Protein AF-A0AA37XI72-F1 (afdb_monomer)

Structure (mmCIF, N/CA/C/O backbone):
data_AF-A0AA37XI72-F1
#
_entry.id   AF-A0AA37XI72-F1
#
loop_
_atom_site.group_PDB
_atom_site.id
_atom_site.type_symbol
_atom_site.label_atom_id
_atom_site.label_alt_id
_atom_site.label_comp_id
_atom_site.label_asym_id
_atom_site.label_entity_id
_atom_site.label_seq_id
_atom_site.pdbx_PDB_ins_code
_atom_site.Cartn_x
_atom_site.Cartn_y
_atom_site.Cartn_z
_atom_site.occupancy
_atom_site.B_iso_or_equiv
_atom_site.auth_seq_id
_atom_site.auth_comp_id
_atom_site.auth_asym_id
_atom_site.auth_atom_id
_atom_site.pdbx_PDB_model_num
ATOM 1 N N . MET A 1 1 ? -12.686 -19.185 -21.575 1.00 35.84 1 MET A N 1
ATOM 2 C CA . MET A 1 1 ? -12.910 -18.902 -20.143 1.00 35.84 1 MET A CA 1
ATOM 3 C C . MET A 1 1 ? -11.556 -18.959 -19.453 1.00 35.84 1 MET A C 1
ATOM 5 O O . MET A 1 1 ? -11.097 -20.049 -19.146 1.00 35.84 1 MET A O 1
ATOM 9 N N . ALA A 1 2 ? -10.877 -17.819 -19.319 1.00 34.78 2 ALA A N 1
ATOM 10 C CA . ALA A 1 2 ? -9.637 -17.704 -18.558 1.00 34.78 2 ALA A CA 1
ATOM 11 C C . ALA A 1 2 ? -9.922 -16.780 -17.373 1.00 34.78 2 ALA A C 1
ATOM 13 O O . ALA A 1 2 ? -10.142 -15.586 -17.541 1.00 34.78 2 ALA A O 1
ATOM 14 N N . THR A 1 3 ? -10.008 -17.364 -16.185 1.00 41.78 3 THR A N 1
ATOM 15 C CA . THR A 1 3 ? -10.033 -16.663 -14.902 1.00 41.78 3 THR A CA 1
ATOM 16 C C . THR A 1 3 ? -8.666 -16.031 -14.670 1.00 41.78 3 THR A C 1
ATOM 18 O O . THR A 1 3 ? -7.779 -16.659 -14.099 1.00 41.78 3 THR A O 1
ATOM 21 N N . THR A 1 4 ? -8.467 -14.803 -15.142 1.00 40.59 4 THR A N 1
ATOM 22 C CA . THR A 1 4 ? -7.307 -13.992 -14.770 1.00 40.59 4 THR A CA 1
ATOM 23 C C . THR A 1 4 ? -7.726 -13.071 -13.642 1.00 40.59 4 THR A C 1
ATOM 25 O O . THR A 1 4 ? -8.402 -12.067 -13.857 1.00 40.59 4 THR A O 1
ATOM 28 N N . THR A 1 5 ? -7.334 -13.414 -12.419 1.00 41.88 5 THR A N 1
ATOM 29 C CA . THR A 1 5 ? -7.179 -12.421 -11.358 1.00 41.88 5 THR A CA 1
ATOM 30 C C . THR A 1 5 ? -6.255 -11.339 -11.918 1.00 41.88 5 THR A C 1
ATOM 32 O O . THR A 1 5 ? -5.059 -11.577 -12.061 1.00 41.88 5 THR A O 1
ATOM 35 N N . SER A 1 6 ? -6.821 -10.207 -12.350 1.00 48.06 6 SER A N 1
ATOM 36 C CA . SER A 1 6 ? -6.092 -9.090 -12.960 1.00 48.06 6 SER A CA 1
ATOM 37 C C . SER A 1 6 ? -5.282 -8.392 -11.878 1.00 48.06 6 SER A C 1
ATOM 39 O O . SER A 1 6 ? -5.693 -7.377 -11.326 1.00 48.06 6 SER A O 1
ATOM 41 N N . LYS A 1 7 ? -4.170 -9.008 -11.487 1.00 53.59 7 LYS A N 1
ATOM 42 C CA . LYS A 1 7 ? -3.228 -8.419 -10.553 1.00 53.59 7 LYS A CA 1
ATOM 43 C C . LYS A 1 7 ? -2.280 -7.550 -11.372 1.00 53.59 7 LYS A C 1
ATOM 45 O O . LYS A 1 7 ? -1.369 -8.075 -12.004 1.00 53.59 7 LYS A O 1
ATOM 50 N N . THR A 1 8 ? -2.533 -6.247 -11.394 1.00 58.00 8 THR A N 1
ATOM 51 C CA . THR A 1 8 ? -1.603 -5.262 -11.953 1.00 58.00 8 THR A CA 1
ATOM 52 C C . THR A 1 8 ? -0.484 -5.043 -10.931 1.00 58.00 8 THR A C 1
ATOM 54 O O . THR A 1 8 ? -0.739 -4.695 -9.775 1.00 58.00 8 THR A O 1
ATOM 57 N N . THR A 1 9 ? 0.751 -5.370 -11.310 1.00 63.22 9 THR A N 1
ATOM 58 C CA . THR A 1 9 ? 1.948 -5.280 -10.452 1.00 63.22 9 THR A CA 1
ATOM 59 C C . THR A 1 9 ? 3.102 -4.684 -11.233 1.00 63.22 9 THR A C 1
ATOM 61 O O . THR A 1 9 ? 3.181 -4.893 -12.443 1.00 63.22 9 THR A O 1
ATOM 64 N N . LEU A 1 10 ? 4.032 -4.024 -10.541 1.00 68.62 10 LEU A N 1
ATOM 65 C CA . LEU A 1 10 ? 5.243 -3.499 -11.165 1.00 68.62 10 LEU A CA 1
ATOM 66 C C . LEU A 1 10 ? 6.128 -4.626 -11.712 1.00 68.62 10 LEU A C 1
ATOM 68 O O . LEU A 1 10 ? 6.434 -5.606 -11.026 1.00 68.62 10 LEU A O 1
ATOM 72 N N . ASP A 1 11 ? 6.613 -4.438 -12.936 1.00 69.19 11 ASP A N 1
ATOM 73 C CA . ASP A 1 11 ? 7.614 -5.305 -13.549 1.00 69.19 11 ASP A CA 1
ATOM 74 C C . ASP A 1 11 ? 8.989 -5.104 -12.878 1.00 69.19 11 ASP A C 1
ATOM 76 O O . ASP A 1 11 ? 9.474 -3.986 -12.692 1.00 69.19 11 ASP A O 1
ATOM 80 N N . ALA A 1 12 ? 9.669 -6.201 -12.533 1.00 69.94 12 ALA A N 1
ATOM 81 C CA . ALA A 1 12 ? 11.021 -6.149 -11.959 1.00 69.94 12 ALA A CA 1
ATOM 82 C C . ALA A 1 12 ? 12.132 -6.037 -13.026 1.00 69.94 12 ALA A C 1
ATOM 84 O O . ALA A 1 12 ? 13.251 -5.594 -12.734 1.00 69.94 12 ALA A O 1
ATOM 85 N N . ASP A 1 13 ? 11.830 -6.455 -14.258 1.00 71.62 13 ASP A N 1
ATOM 86 C CA . ASP A 1 13 ? 12.743 -6.447 -15.398 1.00 71.62 13 ASP A CA 1
ATOM 87 C C . ASP A 1 13 ? 12.530 -5.173 -16.229 1.00 71.62 13 ASP A C 1
ATOM 89 O O . ASP A 1 13 ? 11.403 -4.764 -16.491 1.00 71.62 13 ASP A O 1
ATOM 93 N N . VAL A 1 14 ? 13.629 -4.532 -16.619 1.00 71.31 14 VAL A N 1
ATOM 94 C CA . VAL A 1 14 ? 13.657 -3.294 -17.430 1.00 71.31 14 VAL A CA 1
ATOM 95 C C . VAL A 1 14 ? 14.319 -3.506 -18.781 1.00 71.31 14 VAL A C 1
ATOM 97 O O . VAL A 1 14 ? 14.593 -2.552 -19.508 1.00 71.31 14 VAL A O 1
ATOM 100 N N . THR A 1 15 ? 14.623 -4.764 -19.089 1.00 68.88 15 THR A N 1
ATOM 101 C CA . THR A 1 15 ? 15.218 -5.167 -20.355 1.00 68.88 15 THR A CA 1
ATOM 102 C C . THR A 1 15 ? 14.190 -5.695 -21.335 1.00 68.88 15 THR A C 1
ATOM 104 O O . THR A 1 15 ? 14.425 -5.651 -22.535 1.00 68.88 15 THR A O 1
ATOM 107 N N . LYS A 1 16 ? 13.032 -6.134 -20.845 1.00 75.12 16 LYS A N 1
ATOM 108 C CA . LYS A 1 16 ? 11.955 -6.729 -21.637 1.00 75.12 16 LYS A CA 1
ATOM 109 C C . LYS A 1 16 ? 10.791 -5.752 -21.841 1.00 75.12 16 LYS A C 1
ATOM 111 O O . LYS A 1 16 ? 10.699 -4.757 -21.111 1.00 75.12 16 LYS A O 1
ATOM 116 N N . PRO A 1 17 ? 9.896 -6.041 -22.804 1.00 70.56 17 PRO A N 1
ATOM 117 C 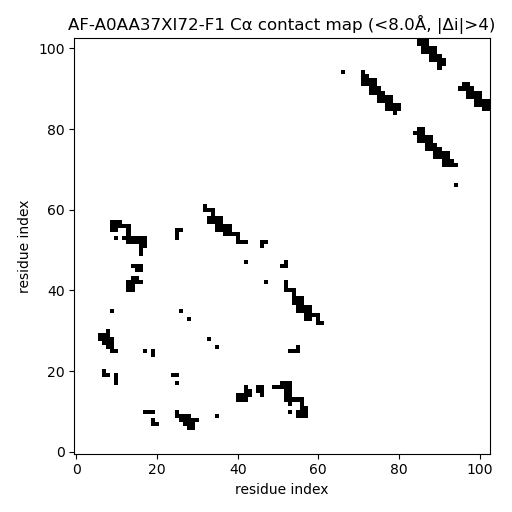CA . PRO A 1 17 ? 8.600 -5.381 -22.878 1.00 70.56 17 PRO A CA 1
ATOM 118 C C . PRO A 1 17 ? 7.864 -5.454 -21.540 1.00 70.56 17 PRO A C 1
ATOM 120 O O . PRO A 1 17 ? 7.997 -6.437 -20.808 1.00 70.56 17 PRO A O 1
ATOM 123 N N . SER A 1 18 ? 7.095 -4.413 -21.226 1.00 70.44 18 SER A N 1
ATOM 124 C CA . SER A 1 18 ? 6.261 -4.430 -20.025 1.00 70.44 18 SER A CA 1
ATOM 125 C C . SER A 1 18 ? 5.140 -5.460 -20.168 1.00 70.44 18 SER A C 1
ATOM 127 O O . SER A 1 18 ? 4.582 -5.625 -21.254 1.00 70.44 18 SER A O 1
ATOM 129 N N . ASN A 1 19 ? 4.822 -6.148 -19.071 1.00 71.50 19 ASN A N 1
ATOM 130 C CA . ASN A 1 19 ? 3.736 -7.124 -19.006 1.00 71.50 19 ASN A CA 1
ATOM 131 C C . ASN A 1 19 ? 2.410 -6.497 -18.543 1.00 71.50 19 ASN A C 1
ATOM 133 O O . ASN A 1 19 ? 1.439 -7.231 -18.342 1.00 71.50 19 ASN A O 1
ATOM 137 N N . THR A 1 20 ? 2.352 -5.173 -18.343 1.00 67.38 20 THR A N 1
ATOM 138 C CA . THR A 1 20 ? 1.104 -4.492 -17.979 1.00 67.38 20 THR A CA 1
ATOM 139 C C . THR A 1 20 ? 0.089 -4.544 -19.116 1.00 67.38 20 THR A C 1
ATOM 141 O O . THR A 1 20 ? 0.426 -4.642 -20.301 1.00 67.38 20 THR A O 1
ATOM 144 N N . ALA A 1 21 ? -1.194 -4.541 -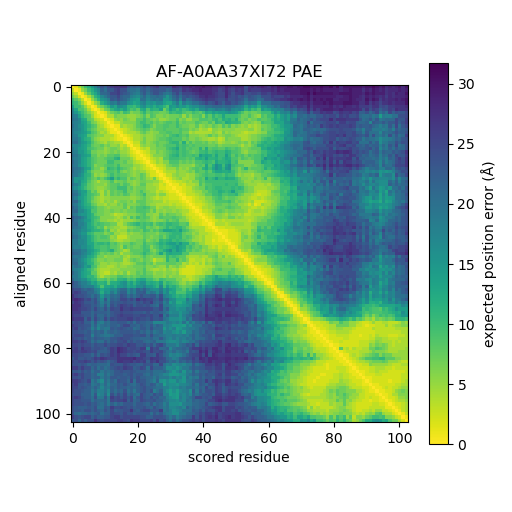18.750 1.00 66.12 21 ALA A N 1
ATOM 145 C CA . ALA A 1 21 ? -2.268 -4.624 -19.727 1.00 66.12 21 ALA A CA 1
ATOM 146 C C . ALA A 1 21 ? -2.316 -3.355 -20.605 1.00 66.12 21 ALA A C 1
ATOM 148 O O . ALA A 1 21 ? -1.939 -2.271 -20.163 1.00 66.12 21 ALA A O 1
ATOM 149 N N . PRO A 1 22 ? -2.814 -3.436 -21.851 1.00 62.53 22 PRO A N 1
ATOM 150 C CA . PRO A 1 22 ? -3.012 -2.250 -22.678 1.00 62.53 22 PRO A CA 1
ATOM 151 C C . PRO A 1 22 ? -3.917 -1.217 -21.986 1.00 62.53 22 PRO A C 1
ATOM 153 O O . PRO A 1 22 ? -5.044 -1.534 -21.613 1.00 62.53 22 PRO A O 1
ATOM 156 N N . GLY A 1 23 ? -3.432 0.020 -21.847 1.00 65.38 23 GLY A N 1
ATOM 157 C CA . GLY A 1 23 ? -4.121 1.104 -21.132 1.00 65.38 23 GLY A CA 1
ATOM 158 C C . GLY A 1 23 ? -3.712 1.253 -19.663 1.00 65.38 23 GLY A C 1
ATOM 159 O O . GLY A 1 23 ? -3.977 2.299 -19.080 1.00 65.38 23 GLY A O 1
ATOM 160 N N . ASP A 1 24 ? -3.019 0.257 -19.112 1.00 67.00 24 ASP A N 1
ATOM 161 C CA . ASP A 1 24 ? -2.479 0.239 -17.757 1.00 67.00 24 ASP A CA 1
ATOM 162 C C . ASP A 1 24 ? -1.049 0.797 -17.785 1.00 67.00 24 ASP A C 1
ATOM 164 O O . ASP A 1 24 ? -0.159 0.279 -18.477 1.00 67.00 24 ASP A O 1
ATOM 168 N N . GLY A 1 25 ? -0.829 1.910 -17.085 1.00 67.38 25 GLY A N 1
ATOM 169 C CA . GLY A 1 25 ? 0.508 2.481 -16.963 1.00 67.38 25 GLY A CA 1
ATOM 170 C C . GLY A 1 25 ? 1.423 1.515 -16.206 1.00 67.38 25 GLY A C 1
ATOM 171 O O . GLY A 1 25 ? 0.955 0.789 -15.335 1.00 67.38 25 GLY A O 1
ATOM 172 N N . PRO A 1 26 ? 2.746 1.529 -16.438 1.00 67.81 26 PRO A N 1
ATOM 173 C CA . PRO A 1 26 ? 3.650 0.606 -15.753 1.00 67.81 26 PRO A CA 1
ATOM 174 C C . PRO A 1 26 ? 3.693 0.818 -14.227 1.00 67.81 26 PRO A C 1
ATOM 176 O O . PRO A 1 26 ? 4.284 0.011 -13.527 1.00 67.81 26 PRO A O 1
ATOM 179 N N . ALA A 1 27 ? 3.067 1.880 -13.703 1.00 71.62 27 ALA A N 1
ATOM 180 C CA . ALA A 1 27 ? 2.934 2.181 -12.279 1.00 71.62 27 ALA A CA 1
ATOM 181 C C . ALA A 1 27 ? 1.494 2.059 -11.735 1.00 71.62 27 ALA A C 1
ATOM 183 O O . ALA A 1 27 ? 1.242 2.484 -10.610 1.00 71.62 27 ALA A O 1
ATOM 184 N N . ASP A 1 28 ? 0.550 1.522 -12.507 1.00 71.19 28 ASP A N 1
ATOM 185 C CA . ASP A 1 28 ? -0.864 1.439 -12.124 1.00 71.19 28 ASP A CA 1
ATOM 186 C C . ASP A 1 28 ? -1.141 0.161 -11.301 1.00 71.19 28 ASP A C 1
ATOM 188 O O . ASP A 1 28 ? -1.702 -0.842 -11.747 1.00 71.19 28 ASP A O 1
ATOM 192 N N . THR A 1 29 ? -0.620 0.152 -10.071 1.00 71.12 29 THR A N 1
ATOM 193 C CA . THR A 1 29 ? -0.704 -0.993 -9.153 1.00 71.12 29 THR A CA 1
ATOM 194 C C . THR A 1 29 ? -1.961 -0.929 -8.293 1.00 71.12 29 THR A C 1
ATOM 196 O O . THR A 1 29 ? -2.301 0.120 -7.750 1.00 71.12 29 THR A O 1
ATOM 199 N N . THR A 1 30 ? -2.599 -2.075 -8.053 1.00 74.69 30 THR A N 1
ATOM 200 C CA . THR A 1 30 ? -3.763 -2.171 -7.143 1.00 74.69 30 THR A CA 1
ATOM 201 C C . THR A 1 30 ? -3.392 -2.260 -5.654 1.00 74.69 30 THR A C 1
ATOM 203 O O . THR A 1 30 ? -4.276 -2.206 -4.797 1.00 74.69 30 THR A O 1
ATOM 206 N N . ASP A 1 31 ? -2.102 -2.392 -5.323 1.00 71.25 31 ASP A N 1
ATOM 207 C CA . ASP A 1 31 ? -1.593 -2.439 -3.947 1.00 71.25 31 ASP A CA 1
ATOM 208 C C . ASP A 1 31 ? -1.196 -1.024 -3.468 1.00 71.25 31 ASP A C 1
ATOM 210 O O . ASP A 1 31 ? -0.228 -0.458 -3.974 1.00 71.25 31 ASP A O 1
ATOM 214 N N . PRO A 1 32 ? -1.868 -0.445 -2.452 1.00 71.44 32 PRO A N 1
ATOM 215 C CA . PRO A 1 32 ? -1.552 0.897 -1.950 1.00 71.44 32 PRO A CA 1
ATOM 216 C C . PRO A 1 32 ? -0.205 0.977 -1.208 1.00 71.44 32 PRO A C 1
ATOM 218 O O . PRO A 1 32 ? 0.205 2.058 -0.788 1.00 71.44 32 PRO A O 1
ATOM 221 N N . THR A 1 33 ? 0.457 -0.160 -0.969 1.00 73.75 33 THR A N 1
ATOM 222 C CA . THR A 1 33 ? 1.790 -0.241 -0.351 1.00 73.75 33 THR A CA 1
ATOM 223 C C . THR A 1 33 ? 2.912 -0.450 -1.365 1.00 73.75 33 THR A C 1
ATOM 225 O O . THR A 1 33 ? 4.089 -0.455 -0.990 1.00 73.75 33 THR A O 1
ATOM 228 N N . GLU A 1 34 ? 2.562 -0.639 -2.636 1.00 72.00 34 GLU A N 1
ATOM 229 C CA . GLU A 1 34 ? 3.508 -0.782 -3.727 1.00 72.00 34 GLU A CA 1
ATOM 230 C C . GLU A 1 34 ? 3.930 0.607 -4.225 1.00 72.00 34 GLU A C 1
ATOM 232 O O . GLU A 1 34 ? 3.114 1.442 -4.604 1.00 72.00 34 GLU A O 1
ATOM 237 N N . THR A 1 35 ? 5.234 0.876 -4.177 1.00 76.38 35 THR A N 1
ATOM 238 C CA . THR A 1 35 ? 5.817 2.142 -4.635 1.00 76.38 35 THR A CA 1
ATOM 239 C C . THR A 1 35 ? 6.586 1.881 -5.917 1.00 76.38 35 THR A C 1
ATOM 241 O O . THR A 1 35 ? 7.384 0.949 -5.962 1.00 76.38 35 THR A O 1
ATOM 244 N N . ALA A 1 36 ? 6.418 2.720 -6.933 1.00 79.06 36 ALA A N 1
ATOM 245 C CA . ALA A 1 36 ? 7.230 2.673 -8.144 1.00 79.06 36 ALA A CA 1
ATOM 246 C C . ALA A 1 36 ? 8.472 3.567 -8.015 1.00 79.06 36 ALA A C 1
ATOM 248 O O . ALA A 1 36 ? 8.397 4.686 -7.509 1.00 79.06 36 ALA A O 1
ATOM 249 N N . VAL A 1 37 ? 9.617 3.089 -8.501 1.00 79.75 37 VAL A N 1
ATOM 250 C CA . VAL A 1 37 ? 10.852 3.878 -8.609 1.00 79.75 37 VAL A CA 1
ATOM 251 C C . VAL A 1 37 ? 11.279 3.934 -10.065 1.00 79.75 37 VAL A C 1
ATOM 253 O O . VAL A 1 37 ? 11.434 2.896 -10.710 1.00 79.75 37 VAL A O 1
ATOM 256 N N . SER A 1 38 ? 11.495 5.148 -10.570 1.00 80.19 38 SER A N 1
ATOM 257 C CA . SER A 1 38 ? 12.008 5.373 -11.919 1.00 80.19 38 SER A CA 1
ATOM 258 C C . SER A 1 38 ? 13.439 4.869 -12.051 1.00 80.19 38 SER A C 1
ATOM 260 O O . SER A 1 38 ? 14.284 5.102 -11.186 1.00 80.19 38 SER A O 1
ATOM 262 N N . VAL A 1 39 ? 13.725 4.214 -13.167 1.00 79.81 39 VAL A N 1
ATOM 263 C CA . VAL A 1 39 ? 15.047 3.684 -13.494 1.00 79.81 39 VAL A CA 1
ATOM 264 C C . VAL A 1 39 ? 15.366 3.963 -14.953 1.00 79.81 39 VAL A C 1
ATOM 266 O O . VAL A 1 39 ? 14.470 4.093 -15.784 1.00 79.81 39 VAL A O 1
ATOM 269 N N . THR A 1 40 ? 16.654 4.053 -15.280 1.00 81.00 40 THR A N 1
ATOM 270 C CA . THR A 1 40 ? 17.087 4.160 -16.675 1.00 81.00 40 THR A CA 1
ATOM 271 C C . THR A 1 40 ? 16.685 2.879 -17.418 1.00 81.00 40 THR A C 1
ATOM 273 O O . THR A 1 40 ? 17.130 1.802 -17.007 1.00 81.00 40 THR A O 1
ATOM 276 N N . PRO A 1 41 ? 15.868 2.954 -18.485 1.00 76.81 41 PRO A N 1
ATOM 277 C CA . PRO A 1 41 ? 15.480 1.772 -19.250 1.00 76.81 41 PRO A CA 1
ATOM 278 C C . PRO A 1 41 ? 16.694 1.115 -19.913 1.00 76.81 41 PRO A C 1
ATOM 280 O O . PRO A 1 41 ? 17.604 1.809 -20.369 1.00 76.81 41 PRO A O 1
ATOM 283 N N . GLN A 1 42 ? 16.709 -0.217 -19.994 1.00 78.50 42 GLN A N 1
ATOM 284 C CA . GLN A 1 42 ? 17.805 -0.981 -20.605 1.00 78.50 42 GLN A CA 1
ATOM 285 C C . GLN A 1 42 ? 17.264 -1.962 -21.655 1.00 78.50 42 GLN A C 1
ATOM 287 O O . GLN A 1 42 ? 17.409 -3.169 -21.478 1.00 78.50 42 GLN A O 1
ATOM 292 N N . PRO A 1 43 ? 16.611 -1.476 -22.729 1.00 78.31 43 PRO A N 1
ATOM 293 C CA . PRO A 1 43 ? 15.860 -2.321 -23.652 1.00 78.31 43 PRO A CA 1
ATOM 294 C C . PRO A 1 43 ? 16.756 -3.356 -24.341 1.00 78.31 43 PRO A C 1
ATOM 296 O O . PRO A 1 43 ? 17.833 -3.031 -24.840 1.00 78.31 43 PRO A O 1
ATOM 299 N N . ASN A 1 44 ? 16.289 -4.600 -24.395 1.00 79.56 44 ASN A N 1
ATOM 300 C CA . ASN A 1 44 ? 16.870 -5.647 -25.226 1.00 79.56 44 ASN A CA 1
ATOM 301 C C . ASN A 1 44 ? 16.314 -5.579 -26.665 1.00 79.56 44 ASN A C 1
ATOM 303 O O . ASN A 1 44 ? 15.405 -4.802 -26.965 1.00 79.56 44 ASN A O 1
ATOM 307 N N . ASP A 1 45 ? 16.829 -6.422 -27.562 1.00 79.12 45 ASP A N 1
ATOM 308 C CA . ASP A 1 45 ? 16.410 -6.448 -28.974 1.00 79.12 45 ASP A CA 1
ATOM 309 C C . ASP A 1 45 ? 14.904 -6.696 -29.168 1.00 79.12 45 ASP A C 1
ATOM 311 O O . ASP A 1 45 ? 14.329 -6.287 -30.176 1.00 79.12 45 ASP A O 1
ATOM 315 N N . GLU A 1 46 ? 14.253 -7.377 -28.226 1.00 74.88 46 GLU A N 1
ATOM 316 C CA . GLU A 1 46 ? 12.815 -7.644 -28.256 1.00 74.88 46 GLU A CA 1
ATOM 317 C C . GLU A 1 46 ? 12.009 -6.405 -27.839 1.00 74.88 46 GLU A C 1
ATOM 319 O O . GLU A 1 46 ? 11.093 -6.002 -28.554 1.00 74.88 46 GLU A O 1
ATOM 324 N N . ALA A 1 47 ? 12.405 -5.728 -26.758 1.00 72.94 47 ALA A N 1
ATOM 325 C CA . ALA A 1 47 ? 11.828 -4.458 -26.318 1.00 72.94 47 ALA A CA 1
ATOM 326 C C . ALA A 1 47 ? 11.998 -3.352 -27.373 1.00 72.94 47 ALA A C 1
ATOM 328 O O . ALA A 1 47 ? 11.073 -2.582 -27.626 1.00 72.94 47 ALA A O 1
ATOM 329 N N . MET A 1 48 ? 13.143 -3.322 -28.062 1.00 72.19 48 MET A N 1
ATOM 330 C CA . MET A 1 48 ? 13.387 -2.404 -29.181 1.00 72.19 48 MET A CA 1
ATOM 331 C C . MET A 1 48 ? 12.446 -2.659 -30.368 1.00 72.19 48 MET A C 1
ATOM 333 O O . MET A 1 48 ? 12.043 -1.712 -31.038 1.00 72.19 48 MET A O 1
ATOM 337 N N . LYS A 1 49 ? 12.073 -3.921 -30.632 1.00 73.69 49 LYS A N 1
ATOM 338 C CA . LYS A 1 49 ? 11.138 -4.286 -31.713 1.00 73.69 49 LYS A CA 1
ATOM 339 C C . LYS A 1 49 ? 9.686 -3.962 -31.376 1.00 73.69 49 LYS A C 1
ATOM 341 O O . LYS A 1 49 ? 8.952 -3.521 -32.253 1.00 73.69 49 LYS A O 1
ATOM 346 N N . VAL A 1 50 ? 9.270 -4.205 -30.133 1.00 75.44 50 VAL A N 1
ATOM 347 C CA . VAL A 1 50 ? 7.897 -3.941 -29.666 1.00 75.44 50 VAL A CA 1
ATOM 348 C C . VAL A 1 50 ? 7.689 -2.449 -29.364 1.00 75.44 50 VAL A C 1
ATOM 350 O O . VAL A 1 50 ? 6.562 -1.963 -29.391 1.00 75.44 50 VAL A O 1
ATOM 353 N N . GLY A 1 51 ? 8.773 -1.700 -29.128 1.00 69.75 51 GLY A N 1
ATOM 354 C CA . GLY A 1 51 ? 8.738 -0.263 -28.847 1.00 69.75 51 GLY A CA 1
ATOM 355 C C . GLY A 1 51 ? 8.284 0.071 -27.425 1.00 69.75 51 GLY A C 1
ATOM 356 O O . GLY A 1 51 ? 8.049 1.237 -27.112 1.00 69.75 51 GLY A O 1
ATOM 357 N N . THR A 1 52 ? 8.163 -0.934 -26.560 1.00 68.00 52 THR A N 1
ATOM 358 C CA . THR A 1 52 ? 7.799 -0.780 -25.154 1.00 68.00 52 THR A CA 1
ATOM 359 C C . THR A 1 52 ? 8.921 -1.343 -24.290 1.00 68.00 52 THR A C 1
ATOM 361 O O . THR A 1 52 ? 9.393 -2.459 -24.493 1.00 68.00 52 THR A O 1
ATOM 364 N N . VAL A 1 53 ? 9.379 -0.552 -23.324 1.00 72.38 53 VAL A N 1
ATOM 365 C CA . VAL A 1 53 ? 10.335 -0.984 -22.303 1.00 72.38 53 VAL A CA 1
ATOM 366 C C . VAL A 1 53 ? 9.868 -0.454 -20.962 1.00 72.38 53 VAL A C 1
ATOM 368 O O . VAL A 1 53 ? 9.406 0.684 -20.857 1.00 72.38 53 VAL A O 1
ATOM 371 N N . ASN A 1 54 ? 9.967 -1.290 -19.938 1.00 71.75 54 ASN A N 1
ATOM 372 C CA . ASN A 1 54 ? 9.636 -0.870 -18.593 1.00 71.75 54 ASN A CA 1
ATOM 373 C C . ASN A 1 5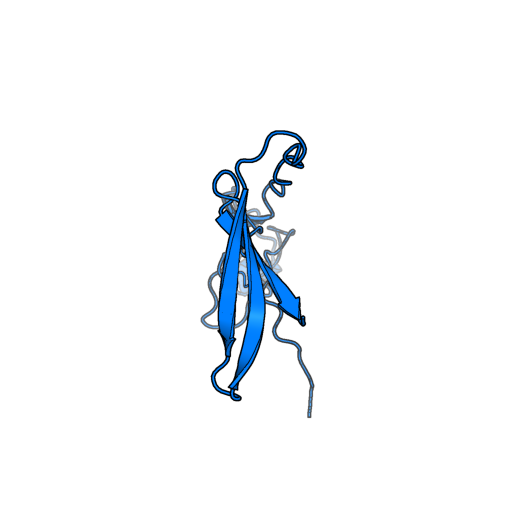4 ? 10.689 0.125 -18.055 1.00 71.75 54 ASN A C 1
ATOM 375 O O . ASN A 1 54 ? 11.895 -0.108 -18.150 1.00 71.75 54 ASN A O 1
ATOM 379 N N . ALA A 1 55 ? 10.222 1.238 -17.487 1.00 72.25 55 ALA A N 1
ATOM 380 C CA . ALA A 1 55 ? 11.046 2.327 -16.952 1.00 72.25 55 ALA A CA 1
ATOM 381 C C . ALA A 1 55 ? 10.890 2.510 -15.431 1.00 72.25 55 ALA A C 1
ATOM 383 O O . ALA A 1 55 ? 11.450 3.443 -14.852 1.00 72.25 55 ALA A O 1
ATOM 384 N N . VAL A 1 56 ? 10.116 1.641 -14.779 1.00 72.81 56 VAL A N 1
ATOM 385 C CA . VAL A 1 56 ? 9.839 1.697 -13.342 1.00 72.81 56 VAL A CA 1
ATOM 386 C C . VAL A 1 56 ? 10.010 0.320 -12.713 1.00 72.81 56 VAL A C 1
ATOM 388 O O . VAL A 1 56 ? 9.706 -0.694 -13.323 1.00 72.81 56 VAL A O 1
ATOM 391 N N . LYS A 1 57 ? 10.519 0.262 -11.486 1.00 79.69 57 LYS A N 1
ATOM 392 C CA . LYS A 1 57 ? 10.641 -0.985 -10.718 1.00 79.69 57 LYS A CA 1
ATOM 393 C C . LYS A 1 57 ? 9.907 -0.876 -9.385 1.00 79.69 57 LYS A C 1
ATOM 395 O O . LYS A 1 57 ? 9.731 0.245 -8.898 1.00 79.69 57 LYS A O 1
ATOM 400 N N . PRO A 1 58 ? 9.555 -2.013 -8.755 1.00 77.81 58 PRO A N 1
ATOM 401 C CA . PRO A 1 58 ? 9.141 -2.024 -7.362 1.00 7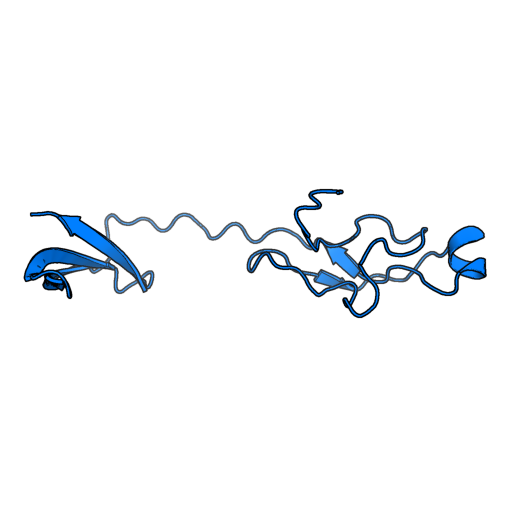7.81 58 PRO A CA 1
ATOM 402 C C . PRO A 1 58 ? 10.211 -1.360 -6.492 1.00 77.81 58 PRO A C 1
ATOM 404 O O . PRO A 1 58 ? 11.369 -1.782 -6.454 1.00 77.81 58 PRO A O 1
ATOM 407 N N . GLY A 1 59 ? 9.813 -0.300 -5.806 1.00 76.06 59 GLY A N 1
ATOM 408 C CA . GLY A 1 59 ? 10.585 0.335 -4.757 1.00 76.06 59 GLY A CA 1
ATOM 409 C C . GLY A 1 59 ? 10.614 -0.513 -3.484 1.00 76.06 59 GLY A C 1
ATOM 410 O O . GLY A 1 59 ? 9.901 -1.516 -3.365 1.00 76.06 59 GLY A O 1
ATOM 411 N N . PRO A 1 60 ? 11.430 -0.119 -2.495 1.00 71.88 60 PRO A N 1
ATOM 412 C CA . PRO A 1 60 ? 11.417 -0.768 -1.194 1.00 71.88 60 PRO A CA 1
ATOM 413 C C . PRO A 1 60 ? 10.015 -0.664 -0.582 1.00 71.88 60 PRO A C 1
ATOM 415 O O . PRO A 1 60 ? 9.482 0.435 -0.417 1.00 71.88 60 PRO A O 1
ATOM 418 N N . LYS A 1 61 ? 9.418 -1.812 -0.235 1.00 67.88 61 LYS A N 1
ATOM 419 C CA . LYS A 1 61 ? 8.128 -1.839 0.461 1.00 67.88 61 LYS A CA 1
ATOM 420 C C . LYS A 1 61 ? 8.284 -1.155 1.810 1.00 67.88 61 LYS A C 1
ATOM 422 O O . LYS A 1 61 ? 9.055 -1.609 2.656 1.00 67.88 61 LYS A O 1
ATOM 427 N N . VAL A 1 62 ? 7.534 -0.078 2.016 1.00 61.00 62 VAL A N 1
ATOM 428 C CA . VAL A 1 62 ? 7.470 0.583 3.317 1.00 61.00 62 VAL A CA 1
ATOM 429 C C . VAL A 1 62 ? 6.663 -0.320 4.241 1.00 61.00 62 VAL A C 1
ATOM 431 O O . VAL A 1 62 ? 5.434 -0.292 4.261 1.00 61.00 62 VAL A O 1
ATOM 434 N N . THR A 1 63 ? 7.345 -1.153 5.022 1.00 58.97 63 THR A N 1
ATOM 435 C CA . THR A 1 63 ? 6.710 -1.785 6.177 1.00 58.97 63 THR A CA 1
ATOM 436 C C . THR A 1 63 ? 6.402 -0.67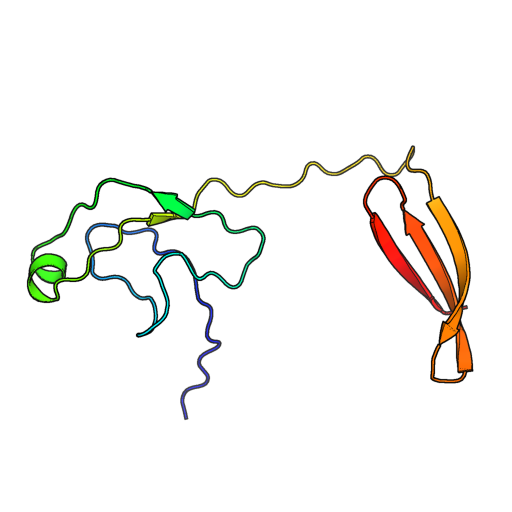7 7.169 1.00 58.97 63 THR A C 1
ATOM 438 O O . THR A 1 63 ? 7.320 -0.123 7.778 1.00 58.97 63 THR A O 1
ATOM 441 N N . ARG A 1 64 ? 5.120 -0.321 7.315 1.00 59.47 64 ARG A N 1
ATOM 442 C CA . ARG A 1 64 ? 4.690 0.566 8.399 1.00 59.47 64 ARG A CA 1
ATOM 443 C C . ARG A 1 64 ? 5.243 -0.007 9.711 1.00 59.47 64 ARG A C 1
ATOM 445 O O . ARG A 1 64 ? 5.010 -1.191 9.974 1.00 59.47 64 ARG A O 1
ATOM 452 N N . PRO A 1 65 ? 6.007 0.768 10.503 1.00 59.91 65 PRO A N 1
ATOM 453 C CA . PRO A 1 65 ? 6.487 0.281 11.783 1.00 59.91 65 PRO A CA 1
ATOM 454 C C . PRO A 1 65 ? 5.281 -0.136 12.623 1.00 59.91 65 PRO A C 1
ATOM 456 O O . PRO A 1 65 ? 4.259 0.552 12.644 1.00 59.91 65 PRO A O 1
ATOM 459 N N . ARG A 1 66 ? 5.382 -1.295 13.281 1.00 58.88 66 ARG A N 1
ATOM 460 C CA . ARG A 1 66 ? 4.340 -1.768 14.191 1.00 58.88 66 ARG A CA 1
ATOM 461 C C . ARG A 1 66 ? 4.244 -0.758 15.330 1.00 58.88 66 ARG A C 1
ATOM 463 O O . ARG A 1 66 ? 5.156 -0.674 16.148 1.00 58.88 66 ARG A O 1
ATOM 470 N N . VAL A 1 67 ? 3.175 0.032 15.336 1.00 60.34 67 VAL A N 1
ATOM 471 C CA . VAL A 1 67 ? 2.923 1.006 16.398 1.00 60.34 67 VAL A CA 1
ATOM 472 C C . VAL A 1 67 ? 2.680 0.234 17.692 1.00 60.34 67 VAL A C 1
ATOM 474 O O . VAL A 1 67 ? 1.937 -0.752 17.711 1.00 60.34 67 VAL A O 1
ATOM 477 N N . ASP A 1 68 ? 3.355 0.650 18.762 1.00 64.19 68 ASP A N 1
ATOM 478 C CA . ASP A 1 68 ? 3.110 0.124 20.098 1.00 64.19 68 ASP A CA 1
ATOM 479 C C . ASP 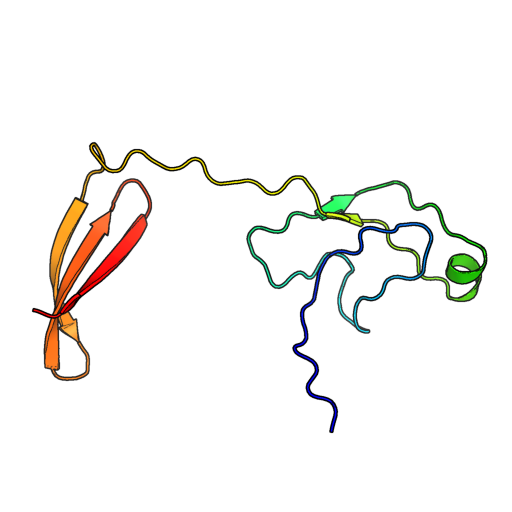A 1 68 ? 1.743 0.624 20.583 1.00 64.19 68 ASP A C 1
ATOM 481 O O . ASP A 1 68 ? 1.602 1.758 21.039 1.00 64.19 68 ASP A O 1
ATOM 485 N N . LYS A 1 69 ? 0.731 -0.242 20.462 1.00 65.50 69 LYS A N 1
ATOM 486 C CA . LYS A 1 69 ? -0.659 0.057 20.832 1.00 65.50 69 LYS A CA 1
ATOM 487 C C . LYS A 1 69 ? -0.863 0.241 22.342 1.00 65.50 69 LYS A C 1
ATOM 489 O O . LYS A 1 69 ? -1.937 0.662 22.753 1.00 65.50 69 LYS A O 1
ATOM 494 N N . SER A 1 70 ? 0.132 -0.062 23.187 1.00 66.00 70 SER A N 1
ATOM 495 C CA . SER A 1 70 ? -0.010 0.017 24.653 1.00 66.00 70 SER A CA 1
ATOM 496 C C . SER A 1 70 ? -0.165 1.445 25.190 1.00 66.00 70 SER A C 1
ATOM 498 O O . SER A 1 70 ? -0.606 1.627 26.323 1.00 66.00 70 SER A O 1
ATOM 500 N N . LYS A 1 71 ? 0.182 2.455 24.382 1.00 71.31 71 LYS A N 1
ATOM 501 C CA . LYS A 1 71 ? 0.054 3.882 24.721 1.00 71.31 71 LYS A CA 1
ATOM 502 C C . LYS A 1 71 ? -0.927 4.633 23.823 1.00 71.31 71 LYS A C 1
ATOM 504 O O . LYS A 1 71 ? -1.052 5.846 23.982 1.00 71.31 71 LYS A O 1
ATOM 509 N N . SER A 1 72 ? -1.583 3.940 22.891 1.00 79.44 72 SER A N 1
ATOM 510 C CA . SER A 1 72 ? -2.535 4.567 21.981 1.00 79.44 72 SER A CA 1
ATOM 511 C C . SER A 1 72 ? -3.731 5.115 22.749 1.00 79.44 72 SER A C 1
ATOM 513 O O . SER A 1 72 ? -4.268 4.469 23.653 1.00 79.44 72 SER A O 1
ATOM 515 N N . ARG A 1 73 ? -4.189 6.299 22.355 1.00 85.31 73 ARG A N 1
ATOM 516 C CA . ARG A 1 73 ? -5.474 6.841 22.788 1.00 85.31 73 ARG A CA 1
ATOM 517 C C . ARG A 1 73 ? -6.576 6.152 22.001 1.00 85.31 73 ARG A C 1
ATOM 519 O O . ARG A 1 73 ? -6.623 6.237 20.776 1.00 85.31 73 ARG A O 1
ATOM 526 N N . VAL A 1 74 ? -7.455 5.471 22.724 1.00 88.25 74 VAL A N 1
ATOM 527 C CA . VAL A 1 74 ? -8.537 4.680 22.146 1.00 88.25 74 VAL A CA 1
ATOM 528 C C . VAL A 1 74 ? -9.876 5.226 22.625 1.00 88.25 74 VAL A C 1
ATOM 530 O O . VAL A 1 74 ? -10.093 5.393 23.824 1.00 88.25 74 VAL A O 1
ATOM 533 N N . GLU A 1 75 ? -10.779 5.477 21.685 1.00 87.56 75 GLU A N 1
ATOM 534 C CA . GLU A 1 75 ? -12.185 5.779 21.932 1.00 87.56 75 GLU A CA 1
ATOM 535 C C . GLU A 1 75 ? -13.008 4.508 21.753 1.00 87.56 75 GLU A C 1
ATOM 537 O O . GLU A 1 75 ? -12.810 3.748 20.808 1.00 87.56 75 GLU A O 1
ATOM 542 N N . THR A 1 76 ? -13.927 4.241 22.678 1.00 89.56 76 THR A N 1
ATOM 543 C CA . THR A 1 76 ? -14.849 3.105 22.580 1.00 89.56 76 THR A CA 1
ATOM 544 C C . THR A 1 76 ? -16.271 3.599 22.777 1.00 89.56 76 THR A C 1
ATOM 546 O O . THR A 1 76 ? -16.554 4.256 23.779 1.00 89.56 76 THR A O 1
ATOM 549 N N . TYR A 1 77 ? -17.155 3.306 21.8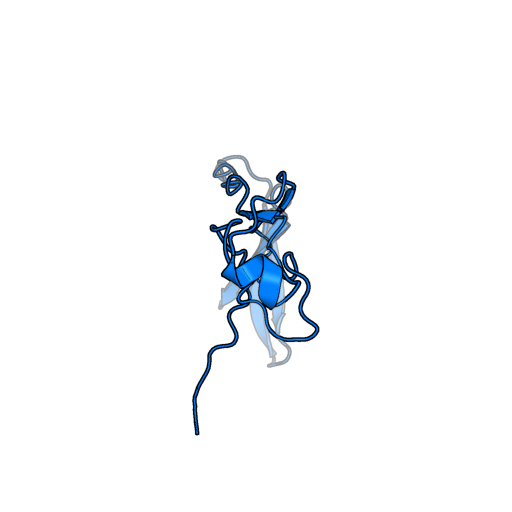25 1.00 89.69 77 TYR A N 1
ATOM 550 C CA . TYR A 1 77 ? -18.559 3.708 21.876 1.00 89.69 77 TYR A CA 1
ATOM 551 C C . TYR A 1 77 ? -19.476 2.646 21.269 1.00 89.69 77 TYR A C 1
ATOM 553 O O . TYR A 1 77 ? -19.090 1.915 20.359 1.00 89.69 77 TYR A O 1
ATOM 561 N N . ASP A 1 78 ? -20.706 2.576 21.773 1.00 91.56 78 ASP A N 1
ATOM 562 C CA . ASP A 1 78 ? -21.737 1.700 21.223 1.00 91.56 78 ASP A CA 1
ATOM 563 C C . ASP A 1 78 ? -22.406 2.390 20.020 1.00 91.56 78 ASP A C 1
ATOM 565 O O . ASP A 1 78 ? -22.789 3.561 20.085 1.00 91.56 78 ASP A O 1
ATOM 569 N N . ALA A 1 79 ? -22.554 1.658 18.917 1.00 90.12 79 ALA A N 1
ATOM 570 C CA . ALA A 1 79 ? -23.221 2.106 17.701 1.00 90.12 79 ALA A CA 1
ATOM 571 C C . ALA A 1 79 ? -24.250 1.070 17.241 1.00 90.12 79 ALA A C 1
ATOM 573 O O . ALA A 1 79 ? -24.065 -0.133 17.409 1.00 90.12 79 ALA A O 1
ATOM 574 N N . VAL A 1 80 ? -25.342 1.537 16.641 1.00 91.50 80 VAL A N 1
ATOM 575 C CA . VAL A 1 80 ? -26.377 0.661 16.083 1.00 91.50 80 VAL A CA 1
ATOM 576 C C . VAL A 1 80 ? -26.091 0.459 14.600 1.00 91.50 80 VAL A C 1
ATOM 578 O O . VAL A 1 80 ? -25.979 1.425 13.844 1.00 91.50 80 VAL A O 1
ATOM 581 N N . ARG A 1 81 ? -25.953 -0.798 14.180 1.00 84.44 81 ARG A N 1
ATOM 582 C CA . ARG A 1 81 ? -25.825 -1.166 12.770 1.00 84.44 81 ARG A CA 1
ATOM 583 C C . ARG A 1 81 ? -27.144 -0.929 12.020 1.00 84.44 81 ARG A C 1
ATOM 585 O O . ARG A 1 81 ? -28.209 -0.878 12.633 1.00 84.44 81 ARG A O 1
ATOM 592 N N . PRO A 1 82 ? -27.114 -0.862 10.677 1.00 86.69 82 PRO A N 1
ATOM 593 C CA . PRO A 1 82 ? -28.333 -0.762 9.869 1.00 86.69 82 PRO A CA 1
ATOM 594 C C . PRO A 1 82 ? -29.323 -1.922 10.068 1.00 86.69 82 PRO A C 1
ATOM 596 O O . PRO A 1 82 ? -30.507 -1.769 9.789 1.00 86.69 82 PRO A O 1
ATOM 599 N N . ASP A 1 83 ? -28.844 -3.073 10.546 1.00 86.81 83 ASP A N 1
ATOM 600 C CA . ASP A 1 83 ? -29.648 -4.254 10.877 1.00 86.81 83 ASP A CA 1
ATOM 601 C C . ASP A 1 83 ? -30.298 -4.192 12.279 1.00 86.81 83 ASP A C 1
ATOM 603 O O . ASP A 1 83 ? -31.034 -5.103 12.657 1.00 86.81 83 ASP A O 1
ATOM 607 N N . GLY A 1 84 ? -30.053 -3.122 13.045 1.00 83.75 84 GLY A N 1
ATOM 608 C CA . GLY A 1 84 ? -30.568 -2.924 14.401 1.00 83.75 84 GLY A CA 1
ATOM 609 C C . GLY A 1 84 ? -29.725 -3.555 15.515 1.00 83.75 84 GLY A C 1
ATOM 610 O O . GLY A 1 84 ? -30.064 -3.387 16.687 1.00 83.75 84 GLY A O 1
ATOM 611 N N . THR A 1 85 ? -28.629 -4.251 15.198 1.00 88.44 85 THR A N 1
ATOM 612 C CA . THR A 1 85 ? -27.721 -4.819 16.208 1.00 88.44 85 THR A CA 1
ATOM 613 C C . THR A 1 85 ? -26.808 -3.746 16.807 1.00 88.44 85 THR A C 1
ATOM 615 O O . THR A 1 85 ? -26.371 -2.823 16.116 1.00 88.44 85 THR A O 1
ATOM 618 N N . VAL A 1 86 ? -26.524 -3.840 18.111 1.00 87.56 86 VAL A N 1
ATOM 619 C CA . VAL A 1 86 ? -25.585 -2.934 18.791 1.00 87.56 86 VAL A CA 1
ATOM 620 C C . VAL A 1 86 ? -24.183 -3.517 18.689 1.00 87.56 86 VAL A C 1
ATOM 622 O O . VAL A 1 86 ? -23.945 -4.649 19.102 1.00 87.56 86 VAL A O 1
ATOM 625 N N . VAL A 1 87 ? -23.256 -2.724 18.169 1.00 90.81 87 VAL A N 1
ATOM 626 C CA . VAL A 1 87 ? -21.831 -3.040 18.133 1.00 90.81 87 VAL A CA 1
ATOM 627 C C . VAL A 1 87 ? -21.050 -2.079 18.999 1.00 90.81 87 VAL A C 1
ATOM 629 O O . VAL A 1 87 ? -21.348 -0.888 19.048 1.00 90.81 87 VAL A O 1
ATOM 632 N N . THR A 1 88 ? -20.006 -2.588 19.633 1.00 90.94 88 THR A N 1
ATOM 633 C CA . THR A 1 88 ? -19.007 -1.757 20.288 1.00 90.94 88 THR A CA 1
ATOM 634 C C . THR A 1 88 ? -17.933 -1.413 19.262 1.00 90.94 88 THR A C 1
ATOM 636 O O . THR A 1 88 ? -17.241 -2.287 18.735 1.00 90.94 88 THR A O 1
ATOM 639 N N . VAL A 1 89 ? -17.822 -0.130 18.938 1.00 88.81 89 VAL A N 1
ATOM 640 C CA . VAL A 1 89 ? -16.813 0.420 18.034 1.00 88.81 89 VAL A CA 1
ATOM 641 C C . VAL A 1 89 ? -15.626 0.877 18.864 1.00 88.81 89 VAL A C 1
ATOM 643 O O . VAL A 1 89 ? -15.783 1.651 19.805 1.00 88.81 89 VAL A O 1
ATOM 646 N N . THR A 1 90 ? -14.437 0.418 18.499 1.00 89.44 90 THR A N 1
ATOM 647 C CA . THR A 1 90 ? -13.165 0.840 19.077 1.00 89.44 90 THR A CA 1
ATOM 648 C C . THR A 1 90 ? -12.377 1.589 18.010 1.00 89.44 90 THR A C 1
ATOM 650 O O . THR A 1 90 ? -12.056 1.032 16.962 1.00 89.44 90 THR A O 1
ATOM 653 N N . HIS A 1 91 ? -12.072 2.856 18.269 1.00 89.81 91 HIS A N 1
ATOM 654 C CA . HIS A 1 91 ? -11.318 3.732 17.383 1.00 89.81 91 HIS A CA 1
ATOM 655 C C . HIS A 1 91 ? -9.995 4.130 18.041 1.00 89.81 91 HIS A C 1
ATOM 657 O O . HIS A 1 91 ? -9.984 4.731 19.112 1.00 89.81 91 HIS A O 1
ATOM 663 N N . ASP A 1 92 ? -8.873 3.790 17.415 1.00 87.12 92 ASP A N 1
ATOM 664 C CA . ASP A 1 92 ? -7.545 4.228 17.842 1.00 87.12 92 ASP A CA 1
ATOM 665 C C . ASP A 1 92 ? -7.235 5.583 17.183 1.00 87.12 92 ASP A C 1
ATOM 667 O O . ASP A 1 92 ? -7.059 5.667 15.967 1.00 87.12 92 ASP A O 1
ATOM 671 N N . ILE A 1 93 ? -7.177 6.650 17.986 1.00 82.62 93 ILE A N 1
ATOM 672 C CA . ILE A 1 93 ? -6.996 8.032 17.510 1.00 82.62 93 ILE A CA 1
ATOM 673 C C . ILE A 1 93 ? -5.603 8.236 16.899 1.00 82.62 93 ILE A C 1
ATOM 675 O O . ILE A 1 93 ? -5.424 9.065 16.008 1.00 82.62 93 ILE A O 1
ATOM 679 N N . ASP A 1 94 ? -4.598 7.511 17.388 1.00 75.56 94 ASP A N 1
ATOM 680 C CA . ASP A 1 94 ? -3.205 7.736 17.006 1.00 75.56 94 ASP A CA 1
ATOM 681 C C . ASP A 1 94 ? -2.848 7.017 15.693 1.00 75.56 94 ASP A C 1
ATOM 683 O O . ASP A 1 94 ? -1.962 7.458 14.959 1.00 75.56 94 ASP A O 1
ATOM 687 N N . THR A 1 95 ? -3.560 5.937 15.360 1.00 76.88 95 THR A N 1
ATOM 688 C CA . THR A 1 95 ? -3.371 5.169 14.115 1.00 76.88 95 THR A CA 1
ATOM 689 C C . THR A 1 95 ? -4.501 5.345 13.098 1.00 76.88 95 THR A C 1
ATOM 691 O O . THR A 1 95 ? -4.308 5.042 11.919 1.00 76.88 95 THR A O 1
ATOM 694 N N . GLY A 1 96 ? -5.671 5.822 13.531 1.00 80.12 96 GLY A N 1
ATOM 695 C CA . GLY A 1 96 ? -6.900 5.872 12.737 1.00 80.12 96 GLY A CA 1
ATOM 696 C C . GLY A 1 96 ? -7.555 4.501 12.523 1.00 80.12 96 GLY A C 1
ATOM 697 O O . GLY A 1 96 ? -8.531 4.393 11.777 1.00 80.12 96 GLY A O 1
ATOM 698 N N . GLU A 1 97 ? -7.027 3.439 13.137 1.00 82.38 97 GLU A N 1
ATOM 699 C CA . GLU A 1 97 ? -7.556 2.086 12.992 1.00 82.38 97 GLU A CA 1
ATOM 700 C C . GLU A 1 97 ? -8.884 1.966 13.751 1.00 82.38 97 GLU A C 1
ATOM 702 O O . GLU A 1 97 ? -8.999 2.371 14.907 1.00 82.38 97 GLU A O 1
ATOM 707 N N . THR A 1 98 ? -9.908 1.422 13.092 1.00 87.06 98 THR A N 1
ATOM 708 C CA . THR A 1 98 ? -11.233 1.230 13.694 1.00 87.06 98 THR A CA 1
ATOM 709 C C . THR A 1 98 ? -11.601 -0.240 13.631 1.00 87.06 98 THR A C 1
ATOM 711 O O . THR A 1 98 ? -11.525 -0.855 12.567 1.00 87.06 98 THR A O 1
ATOM 714 N N . SER A 1 99 ? -12.016 -0.800 14.760 1.00 86.25 99 SER A N 1
ATOM 715 C CA . SER A 1 99 ? -12.551 -2.152 14.850 1.00 86.25 99 SER A CA 1
ATOM 716 C C . SER A 1 99 ? -13.945 -2.136 15.463 1.00 86.25 99 SER A C 1
ATOM 718 O O . SER A 1 99 ? -14.309 -1.247 16.229 1.00 86.25 99 SER A O 1
ATOM 720 N N . THR A 1 100 ? -14.754 -3.123 15.093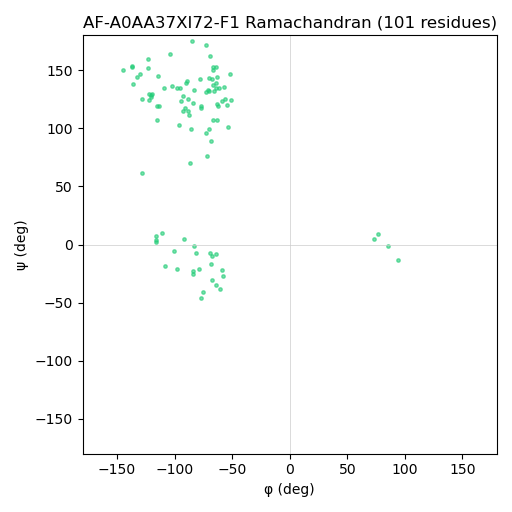 1.00 87.19 100 THR A N 1
ATOM 721 C CA . THR A 1 100 ? -16.096 -3.311 15.645 1.00 87.19 100 THR A CA 1
ATOM 722 C C . THR A 1 100 ? -16.180 -4.697 16.251 1.00 87.19 100 THR A C 1
ATOM 724 O O . THR A 1 100 ? -15.939 -5.680 15.546 1.00 87.19 100 THR A O 1
ATOM 727 N N . ALA A 1 101 ? -16.538 -4.780 17.526 1.00 82.75 101 ALA A N 1
ATOM 728 C CA . ALA A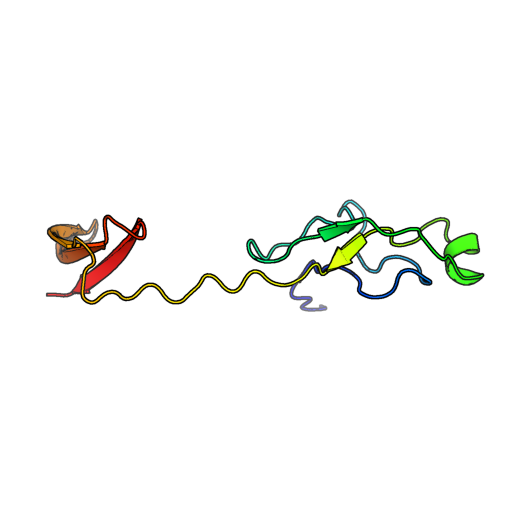 1 101 ? -16.902 -6.025 18.177 1.00 82.75 101 ALA A CA 1
ATOM 729 C C . ALA A 1 101 ? -18.426 -6.100 18.309 1.00 82.75 101 ALA A C 1
ATOM 731 O O . ALA A 1 101 ? -19.085 -5.113 18.644 1.00 82.75 101 ALA A O 1
ATOM 732 N N . GLU A 1 102 ? -18.988 -7.269 18.018 1.00 74.38 102 GLU A N 1
ATOM 733 C CA . GLU A 1 102 ? -20.375 -7.559 18.378 1.00 74.38 102 GLU A CA 1
ATOM 734 C C . GLU A 1 102 ? -20.471 -7.705 19.894 1.00 74.38 102 GLU A C 1
ATOM 736 O O . GLU A 1 102 ? -19.529 -8.183 20.534 1.00 74.38 102 GLU A O 1
ATOM 741 N N . LYS A 1 103 ? -21.585 -7.236 20.452 1.00 58.22 103 LYS A N 1
ATOM 742 C CA . LYS A 1 103 ? -21.861 -7.307 21.883 1.00 58.22 103 LYS A CA 1
ATOM 743 C C . LYS A 1 103 ? -22.595 -8.591 22.245 1.00 58.22 103 LYS A C 1
ATOM 745 O O . LYS A 1 103 ? -23.470 -9.004 21.452 1.00 58.22 103 LYS A O 1
#

Nearest PDB structures (foldseek):
  1dg4-assembly1_A  TM=5.684E-01  e=7.671E-01  Escherichia coli
  7krw-assembly3_A  TM=5.735E-01  e=1.729E+00  Escherichia coli K-12
  3trs-assembly2_D  TM=5.636E-01  e=3.898E+00  Aspergillus niger var. macrosporus
  7vww-assembly3_E  TM=3.566E-01  e=2.311E+00  Dioscoreophyllum cumminsii

Secondary structure (DSSP, 8-state):
-----------S-SSS---SPTT--TT--S-TT--EEE------HHHHHHT----EEEPPP-------GGG--EEEEEEE-TTS-EEEEEEETTT--EEEEE-

Sequence (103 aa):
MATTTSKTTLDADVTKPSNTAPGDGPADTTDPTETAVSVTPQPNDEAMKVGTVNAVKPGPKVTRPRVDKSKSRVETYDAVRPDGTVVTVTHDIDTGETSTAEK

Mean predicted aligned error: 14.68 Å

pLDDT: mean 73.3, std 12.24, range [34.78, 91.56]

Radius of gyration: 22.03 Å; Cα contacts (8 Å, |Δi|>4): 167; chains: 1; bounding box: 48×27×56 Å

Organism: NCBI:txid1930061

Foldseek 3Di:
DDPDPQALDADADQAAADPHDVVQDNQNGPDPQWDKDFADRNYDPHCVVVVGTHGIHTDPRPPDPDDPCPPFDKDWDWDADPVRFIWIWIAGPVVRDIDIDGD

Solvent-accessible surface area (backbone atoms only — not comparable to full-atom values): 6492 Å² total; per-residue (Å²): 141,81,92,68,82,84,75,49,66,57,44,84,59,32,36,40,53,60,86,57,56,91,94,49,56,73,75,60,48,81,48,94,64,67,42,72,35,81,50,85,62,51,60,36,79,64,9,64,70,73,72,36,55,24,42,42,28,66,38,82,66,74,74,76,75,83,74,74,68,92,75,53,54,69,50,75,50,80,44,70,46,99,87,70,49,60,27,41,35,38,36,30,72,78,77,68,52,72,49,74,43,82,113